Protein AF-A0AAN5VQX0-F1 (afdb_monomer_lite)

Sequence (107 aa):
ILLLNIIRIDAFSVDEENIKIKASTDAGFLESLKKVQSTYSFYFNVFIGVCIFLSLAILLIHLIKLGMVGGNPQERKIVLSNMFISLICFSMISGGAVIYYLLFFLF

Foldseek 3Di:
DVVVVVVPPPPDDPPPPPDPQPPPDPVSVLVSVLVVCVVCVVVVVVVLVVQLVVLVVQLVVLVVQLVVCVPPPVSNVVSVVVNVVSVVSNCVSVVVVVVVCCSHVVD

Organism: Clostridioides difficile (NCBI:txid1496)

pLDDT: mean 76.36, std 16.89, range [38.88, 92.38]

Radius of gyration: 20.67 Å; chains: 1; bounding box: 54×38×46 Å

Structure (mmCIF, N/CA/C/O backbone):
data_AF-A0AAN5VQX0-F1
#
_entry.id   AF-A0AAN5VQX0-F1
#
loop_
_atom_site.group_PDB
_atom_site.id
_atom_site.type_symbol
_atom_site.label_atom_id
_atom_site.label_alt_id
_atom_site.label_comp_id
_atom_site.label_asym_id
_atom_site.label_entity_id
_atom_site.label_seq_id
_atom_site.pdbx_PDB_ins_code
_atom_site.Cartn_x
_atom_site.Cartn_y
_atom_site.Cartn_z
_atom_site.occupancy
_atom_site.B_iso_or_equiv
_atom_site.auth_seq_id
_atom_site.auth_comp_id
_atom_site.auth_asym_id
_atom_site.auth_atom_id
_atom_site.pdbx_PDB_model_num
ATOM 1 N N . ILE A 1 1 ? 16.749 -23.206 9.977 1.00 54.56 1 ILE A N 1
ATOM 2 C CA . ILE A 1 1 ? 18.164 -22.850 9.690 1.00 54.56 1 ILE A CA 1
ATOM 3 C C . ILE A 1 1 ? 18.506 -23.073 8.210 1.00 54.56 1 ILE A C 1
ATOM 5 O O . ILE A 1 1 ? 19.017 -22.147 7.604 1.00 54.56 1 ILE A O 1
ATOM 9 N N . LEU A 1 2 ? 18.120 -24.192 7.573 1.00 43.28 2 LEU A N 1
ATOM 10 C CA . LEU A 1 2 ? 18.331 -24.386 6.122 1.00 43.28 2 LEU A CA 1
ATOM 11 C C . LEU A 1 2 ? 17.529 -23.428 5.210 1.00 43.28 2 LEU A C 1
ATOM 13 O O . LEU A 1 2 ? 18.087 -22.889 4.264 1.00 43.28 2 LEU A O 1
ATOM 17 N N . LEU A 1 3 ? 16.260 -23.136 5.527 1.00 39.91 3 LEU A N 1
ATOM 18 C CA . LEU A 1 3 ? 15.419 -22.206 4.744 1.00 39.91 3 LEU A CA 1
ATOM 19 C C . LEU A 1 3 ? 15.885 -20.738 4.797 1.00 39.91 3 LEU A C 1
ATOM 21 O O . LEU A 1 3 ? 15.643 -19.983 3.864 1.00 39.91 3 LEU A O 1
ATOM 25 N N . LEU A 1 4 ? 16.599 -20.344 5.857 1.00 44.28 4 LEU A N 1
ATOM 26 C CA . LEU A 1 4 ? 17.195 -19.008 5.984 1.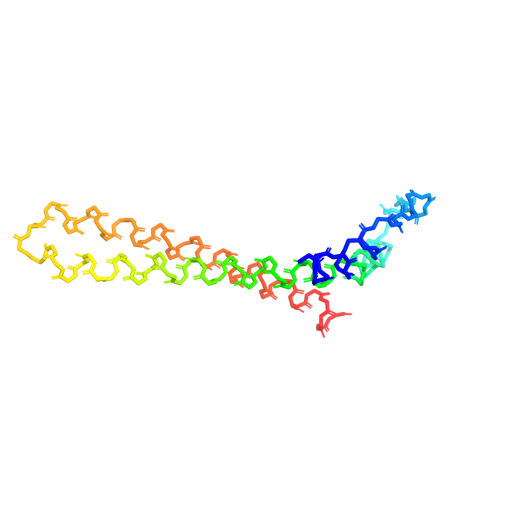00 44.28 4 LEU A CA 1
ATOM 27 C C . LEU A 1 4 ? 18.504 -18.873 5.192 1.00 44.28 4 LEU A C 1
ATOM 29 O O . LEU A 1 4 ? 18.867 -17.761 4.831 1.00 44.28 4 LEU A O 1
ATOM 33 N N . ASN A 1 5 ? 19.192 -19.980 4.892 1.00 38.88 5 ASN A N 1
ATOM 34 C CA . ASN A 1 5 ? 20.432 -19.953 4.114 1.00 38.88 5 ASN A CA 1
ATOM 35 C C . ASN A 1 5 ? 20.194 -19.906 2.601 1.00 38.88 5 ASN A C 1
ATOM 37 O O . ASN A 1 5 ? 21.032 -19.362 1.895 1.00 38.88 5 ASN A O 1
ATOM 41 N N . ILE A 1 6 ? 19.056 -20.401 2.105 1.00 46.19 6 ILE A N 1
ATOM 42 C CA . ILE A 1 6 ? 18.726 -20.331 0.670 1.00 46.19 6 ILE A CA 1
ATOM 43 C C . ILE A 1 6 ? 18.345 -18.896 0.268 1.00 46.19 6 ILE A C 1
ATOM 45 O O . ILE A 1 6 ? 18.715 -18.439 -0.801 1.00 46.19 6 ILE A O 1
ATOM 49 N N . ILE A 1 7 ? 17.701 -18.133 1.159 1.00 48.25 7 ILE A N 1
ATOM 50 C CA . ILE A 1 7 ? 17.338 -16.725 0.901 1.00 48.25 7 ILE A CA 1
ATOM 51 C C . ILE A 1 7 ? 18.556 -15.787 1.037 1.00 48.25 7 ILE A C 1
ATOM 53 O O . ILE A 1 7 ? 18.581 -14.701 0.466 1.00 48.25 7 ILE A O 1
ATOM 57 N N . ARG A 1 8 ? 19.580 -16.188 1.803 1.00 41.47 8 ARG A N 1
ATOM 58 C CA . ARG A 1 8 ? 20.705 -15.314 2.171 1.00 41.47 8 ARG A CA 1
ATOM 59 C C . ARG A 1 8 ? 21.851 -15.298 1.152 1.00 41.47 8 ARG A C 1
ATOM 61 O O . ARG A 1 8 ? 22.686 -14.406 1.241 1.00 41.47 8 ARG A O 1
ATOM 68 N N . ILE A 1 9 ? 21.910 -16.248 0.218 1.00 43.16 9 ILE A N 1
ATOM 69 C CA . ILE A 1 9 ? 23.060 -16.391 -0.695 1.00 43.16 9 ILE A CA 1
ATOM 70 C C . ILE A 1 9 ? 22.853 -15.656 -2.032 1.00 43.16 9 ILE A C 1
ATOM 72 O O . ILE A 1 9 ? 23.833 -15.198 -2.605 1.00 43.16 9 ILE A O 1
ATOM 76 N N . ASP A 1 10 ? 21.611 -15.390 -2.448 1.00 45.59 10 ASP A N 1
ATOM 77 C CA . ASP A 1 10 ? 21.335 -14.641 -3.690 1.00 45.59 10 ASP A CA 1
ATOM 78 C C . ASP A 1 10 ? 21.045 -13.142 -3.462 1.00 45.59 10 ASP A C 1
ATOM 80 O O . ASP A 1 10 ? 20.825 -12.385 -4.404 1.00 45.59 10 ASP A O 1
ATOM 84 N N . ALA A 1 11 ? 21.039 -12.681 -2.205 1.00 47.91 11 ALA A N 1
ATOM 85 C CA . ALA A 1 11 ? 20.584 -11.337 -1.835 1.00 47.91 11 ALA A CA 1
ATOM 86 C C . ALA A 1 11 ? 21.685 -10.256 -1.795 1.00 47.91 11 ALA A C 1
ATOM 88 O O . ALA A 1 11 ? 21.389 -9.114 -1.439 1.00 47.91 11 ALA A O 1
ATOM 89 N N . PHE A 1 12 ? 22.947 -10.572 -2.107 1.00 46.88 12 PHE A N 1
ATOM 90 C CA . PHE A 1 12 ? 24.032 -9.591 -1.978 1.00 46.88 12 PHE A CA 1
ATOM 91 C C . PHE A 1 12 ? 25.183 -9.795 -2.973 1.00 46.88 12 PHE A C 1
ATOM 93 O O . PHE A 1 12 ? 26.333 -10.005 -2.602 1.00 46.88 12 PHE A O 1
ATOM 100 N N . SER A 1 13 ? 24.869 -9.684 -4.259 1.00 43.00 13 SER A N 1
ATOM 101 C CA . SER A 1 13 ? 25.833 -9.256 -5.277 1.00 43.00 13 SER A CA 1
ATOM 102 C C . SER A 1 13 ? 25.146 -8.225 -6.169 1.00 43.00 13 SER A C 1
ATOM 104 O O . SER A 1 13 ? 24.809 -8.479 -7.323 1.00 43.00 13 SER A O 1
ATOM 106 N N . VAL A 1 14 ? 24.831 -7.069 -5.582 1.00 48.16 14 VAL A N 1
ATOM 107 C CA . VAL A 1 14 ? 24.461 -5.893 -6.366 1.00 48.16 14 VAL A CA 1
ATOM 108 C C . VAL A 1 14 ? 25.767 -5.364 -6.945 1.00 48.16 14 VAL A C 1
ATOM 110 O O . VAL A 1 14 ? 26.561 -4.771 -6.221 1.00 48.16 14 VAL A O 1
ATOM 113 N N . ASP A 1 15 ? 26.006 -5.626 -8.229 1.00 47.41 15 ASP A N 1
ATOM 114 C CA . ASP A 1 15 ? 27.024 -4.925 -9.013 1.00 47.41 15 ASP A CA 1
ATOM 115 C C . ASP A 1 15 ? 26.680 -3.425 -9.009 1.00 47.41 15 ASP A C 1
ATOM 117 O O . ASP A 1 15 ? 25.920 -2.926 -9.844 1.00 47.41 15 ASP A O 1
ATOM 121 N N . GLU A 1 16 ? 27.219 -2.701 -8.027 1.00 50.81 16 GLU A N 1
ATOM 122 C CA . GLU A 1 16 ? 27.047 -1.255 -7.823 1.00 50.81 16 GLU A CA 1
ATOM 123 C C . GLU A 1 16 ? 27.629 -0.409 -8.973 1.00 50.81 16 GLU A C 1
ATOM 125 O O . GLU A 1 16 ? 27.400 0.799 -9.037 1.00 50.81 16 GLU A O 1
ATOM 130 N N . GLU A 1 17 ? 28.352 -1.009 -9.922 1.00 46.31 17 GLU A N 1
ATOM 131 C CA . GLU A 1 17 ? 29.205 -0.255 -10.845 1.00 46.31 17 GLU A CA 1
ATOM 132 C C . GLU A 1 17 ? 28.539 0.191 -12.165 1.00 46.31 17 GLU A C 1
ATOM 134 O O . GLU A 1 17 ? 29.138 0.949 -12.925 1.00 46.31 17 GLU A O 1
ATOM 139 N N . ASN A 1 18 ? 27.291 -0.191 -12.472 1.00 46.09 18 ASN A N 1
ATOM 140 C CA . ASN A 1 18 ? 26.692 0.119 -13.790 1.00 46.09 18 ASN A CA 1
ATOM 141 C C . ASN A 1 18 ? 25.258 0.671 -13.771 1.00 46.09 18 ASN A C 1
ATOM 143 O O . ASN A 1 18 ? 24.401 0.280 -14.578 1.00 46.09 18 ASN A O 1
ATOM 147 N N . ILE A 1 19 ? 25.001 1.656 -12.908 1.00 51.06 19 ILE A N 1
ATOM 148 C CA . ILE A 1 19 ? 23.846 2.553 -13.067 1.00 51.06 19 ILE A CA 1
ATOM 149 C C . ILE A 1 19 ? 24.328 4.008 -13.156 1.00 51.06 19 ILE A C 1
ATOM 151 O O . ILE A 1 19 ? 24.010 4.858 -12.330 1.00 51.06 19 ILE A O 1
ATOM 155 N N . LYS A 1 20 ? 25.108 4.333 -14.198 1.00 49.06 20 LYS A N 1
ATOM 156 C CA . LYS A 1 20 ? 25.262 5.734 -14.619 1.00 49.06 20 LYS A CA 1
ATOM 157 C C . LYS A 1 20 ? 23.959 6.182 -15.277 1.00 49.06 20 LYS A C 1
ATOM 159 O O . LYS A 1 20 ? 23.746 5.966 -16.467 1.00 49.06 20 LYS A O 1
ATOM 164 N N . ILE A 1 21 ? 23.087 6.801 -14.485 1.00 53.25 21 ILE A N 1
ATOM 165 C CA . ILE A 1 21 ? 21.825 7.383 -14.946 1.00 53.25 21 ILE A CA 1
ATOM 166 C C . ILE A 1 21 ? 22.143 8.603 -15.823 1.00 53.25 21 ILE A C 1
ATOM 168 O O . ILE A 1 21 ? 22.317 9.716 -15.331 1.00 53.25 21 ILE A O 1
ATOM 172 N N . LYS A 1 22 ? 22.221 8.412 -17.143 1.00 47.06 22 LYS A N 1
ATOM 173 C CA . LYS A 1 22 ? 22.136 9.507 -18.124 1.00 47.06 22 LYS A CA 1
ATOM 174 C C . LYS A 1 22 ? 20.654 9.770 -18.430 1.00 47.06 22 LYS A C 1
ATOM 176 O O . LYS A 1 22 ? 20.177 9.538 -19.534 1.00 47.06 22 LYS A O 1
ATOM 181 N N . ALA A 1 23 ? 19.898 10.221 -17.430 1.00 51.44 23 ALA A N 1
ATOM 182 C CA . ALA A 1 23 ? 18.503 10.625 -17.616 1.00 51.44 23 ALA A CA 1
ATOM 183 C C . ALA A 1 23 ? 18.453 12.047 -18.195 1.00 51.44 23 ALA A C 1
ATOM 185 O O . ALA A 1 23 ? 18.207 13.009 -17.476 1.00 51.44 23 ALA A O 1
ATOM 186 N N . SER A 1 24 ? 18.755 12.196 -19.487 1.00 60.62 24 SER A N 1
ATOM 187 C CA . SER A 1 24 ? 18.565 13.467 -20.208 1.00 60.62 24 SER A CA 1
ATOM 188 C C . SER A 1 24 ? 17.414 13.418 -21.219 1.00 60.62 24 SER A C 1
ATOM 190 O O . SER A 1 24 ? 17.130 14.429 -21.852 1.00 60.62 24 SER A O 1
ATOM 192 N N . THR A 1 25 ? 16.767 12.260 -21.391 1.00 67.88 25 THR A N 1
ATOM 193 C CA . THR A 1 25 ? 15.624 12.045 -22.294 1.00 67.88 25 THR A CA 1
ATOM 194 C C . THR A 1 25 ? 14.611 11.078 -21.669 1.00 67.88 25 THR A C 1
ATOM 196 O O . THR A 1 25 ? 14.993 10.182 -20.911 1.00 67.88 25 THR A O 1
ATOM 199 N N . ASP A 1 26 ? 13.327 11.223 -22.015 1.00 72.19 26 ASP A N 1
ATOM 200 C CA . ASP A 1 26 ? 12.224 10.399 -21.483 1.00 72.19 26 ASP A CA 1
ATOM 201 C C . ASP A 1 26 ? 12.422 8.894 -21.748 1.00 72.19 26 ASP A C 1
ATOM 203 O O . ASP A 1 26 ? 12.103 8.051 -20.909 1.00 72.19 26 ASP A O 1
ATOM 207 N N . ALA A 1 27 ? 13.036 8.549 -22.886 1.00 74.44 27 ALA A N 1
ATOM 208 C CA . ALA A 1 27 ? 13.378 7.172 -23.237 1.00 74.44 27 ALA A CA 1
ATOM 209 C C . ALA A 1 27 ? 14.453 6.574 -22.308 1.00 74.44 27 ALA A C 1
ATOM 211 O O . ALA A 1 27 ? 14.305 5.442 -21.847 1.00 74.44 27 ALA A O 1
ATOM 212 N N . GLY A 1 28 ? 15.498 7.343 -21.973 1.00 73.19 28 GLY A N 1
ATOM 213 C CA . GLY A 1 28 ? 16.554 6.895 -21.057 1.00 73.19 28 GLY A CA 1
ATOM 214 C C . GLY A 1 28 ? 16.065 6.740 -19.612 1.00 73.19 28 GLY A C 1
ATOM 215 O O . GLY A 1 28 ? 16.542 5.874 -18.873 1.00 73.19 28 GLY A O 1
ATOM 216 N N . PHE A 1 29 ? 15.073 7.542 -19.213 1.00 78.88 29 PHE A N 1
ATOM 217 C CA . PHE A 1 29 ? 14.392 7.386 -17.928 1.00 78.88 29 PHE A CA 1
ATOM 218 C C . PHE A 1 29 ? 13.571 6.091 -17.869 1.00 78.88 29 PHE A C 1
ATOM 220 O O . PHE A 1 29 ? 13.721 5.324 -16.915 1.00 78.88 29 PHE A O 1
ATOM 227 N N . LEU A 1 30 ? 12.763 5.806 -18.898 1.00 78.94 30 LEU A N 1
ATOM 228 C CA . LEU A 1 30 ? 11.959 4.581 -18.959 1.00 78.94 30 LEU A CA 1
ATOM 229 C C . LEU A 1 30 ? 12.836 3.321 -18.974 1.00 78.94 30 LEU A C 1
ATOM 231 O O . LEU A 1 30 ? 12.536 2.355 -18.277 1.00 78.94 30 LEU A O 1
ATOM 235 N N . GLU A 1 31 ? 13.940 3.338 -19.721 1.00 80.81 31 GLU A N 1
ATOM 236 C CA . GLU A 1 31 ? 14.896 2.226 -19.769 1.00 80.81 31 GLU A CA 1
ATOM 237 C C . GLU A 1 31 ? 15.547 1.976 -18.398 1.00 80.81 31 GLU A C 1
ATOM 239 O O . GLU A 1 31 ? 15.604 0.837 -17.926 1.00 80.81 31 GLU A O 1
ATOM 244 N N . SER A 1 32 ? 15.950 3.045 -17.702 1.00 80.19 32 SER A N 1
ATOM 245 C CA . SER A 1 32 ? 16.493 2.954 -16.339 1.00 80.19 32 SER A CA 1
ATOM 246 C C . SER A 1 32 ? 15.460 2.404 -15.351 1.00 80.19 32 SER A C 1
ATOM 248 O O . SER A 1 32 ? 15.783 1.545 -14.529 1.00 80.19 32 SER A O 1
ATOM 250 N N . LEU A 1 33 ? 14.205 2.854 -15.453 1.00 80.44 33 LEU A N 1
ATOM 251 C CA . LEU A 1 33 ? 13.101 2.350 -14.637 1.00 80.44 33 LEU A CA 1
ATOM 252 C C . LEU A 1 33 ? 12.816 0.871 -14.899 1.00 80.44 33 LEU A C 1
ATOM 254 O O . LEU A 1 33 ? 12.675 0.118 -13.939 1.00 80.44 33 LEU A O 1
ATOM 258 N N . LYS A 1 34 ? 12.768 0.437 -16.165 1.00 81.50 34 LYS A N 1
ATOM 259 C CA . LYS A 1 34 ? 12.575 -0.979 -16.532 1.00 81.50 34 LYS A CA 1
ATOM 260 C C . LYS A 1 34 ? 13.716 -1.845 -15.992 1.00 81.50 34 LYS A C 1
ATOM 262 O O . LYS A 1 34 ? 13.461 -2.930 -15.471 1.00 81.50 34 LYS A O 1
ATOM 267 N N . LYS A 1 35 ? 14.959 -1.345 -16.009 1.00 83.75 35 LYS A N 1
ATOM 268 C CA . LYS A 1 35 ? 16.109 -2.039 -15.406 1.00 83.75 35 LYS A CA 1
ATOM 269 C C . LYS A 1 35 ? 15.927 -2.218 -13.895 1.00 83.75 35 LYS A C 1
ATOM 271 O O . LYS A 1 35 ? 15.970 -3.352 -13.425 1.00 83.75 35 LYS A O 1
ATOM 276 N N . VAL A 1 36 ? 15.635 -1.141 -13.159 1.00 82.38 36 VAL A N 1
ATOM 277 C CA . VAL A 1 36 ? 15.357 -1.187 -11.705 1.00 82.38 36 VAL A CA 1
ATOM 278 C C . VAL A 1 36 ? 14.181 -2.114 -11.393 1.00 82.38 36 VAL A C 1
ATOM 280 O O . VAL A 1 36 ? 14.263 -2.937 -10.482 1.00 82.38 36 VAL A O 1
ATOM 283 N N . GLN A 1 37 ? 13.101 -2.019 -12.167 1.00 82.81 37 GLN A N 1
ATOM 284 C CA . GLN A 1 37 ? 11.931 -2.874 -12.017 1.00 82.81 37 GLN A CA 1
ATOM 285 C C . GLN A 1 37 ? 12.300 -4.346 -12.206 1.00 82.81 37 GLN A C 1
ATOM 287 O O . GLN A 1 37 ? 11.913 -5.159 -11.376 1.00 82.81 37 GLN A O 1
ATOM 292 N N . SER A 1 38 ? 13.073 -4.700 -13.236 1.00 82.12 38 SER A N 1
ATOM 293 C CA . SER A 1 38 ? 13.487 -6.090 -13.462 1.00 82.12 38 SER A CA 1
ATOM 294 C C . SER A 1 38 ? 14.306 -6.639 -12.288 1.00 82.12 38 SER A C 1
ATOM 296 O O . SER A 1 38 ? 14.014 -7.734 -11.807 1.00 82.12 38 SER A O 1
ATOM 298 N N . THR A 1 39 ? 15.235 -5.838 -11.754 1.00 85.69 39 THR A N 1
ATOM 299 C CA . THR A 1 39 ? 16.113 -6.222 -10.641 1.00 85.69 39 THR A CA 1
ATOM 300 C C . THR A 1 39 ? 15.346 -6.414 -9.336 1.00 85.69 39 THR A C 1
ATOM 302 O O . THR A 1 39 ? 15.630 -7.342 -8.583 1.00 85.69 39 THR A O 1
ATOM 305 N N . TYR A 1 40 ? 14.358 -5.559 -9.057 1.00 83.50 40 TYR A N 1
ATOM 306 C CA . TYR A 1 40 ? 13.682 -5.523 -7.755 1.00 83.50 40 TYR A CA 1
ATOM 307 C C . TYR A 1 40 ? 12.201 -5.928 -7.796 1.00 83.50 40 TYR A C 1
ATOM 309 O O . TYR A 1 40 ? 11.503 -5.786 -6.792 1.00 83.50 40 TYR A O 1
ATOM 317 N N . SER A 1 41 ? 11.705 -6.446 -8.924 1.00 82.00 41 SER A N 1
ATOM 318 C CA . SER A 1 41 ? 10.285 -6.784 -9.144 1.00 82.00 41 SER A CA 1
ATOM 319 C C . SER A 1 41 ? 9.701 -7.649 -8.030 1.00 82.00 41 SER A C 1
ATOM 321 O O . SER A 1 41 ? 8.622 -7.359 -7.514 1.00 82.00 41 SER A O 1
ATOM 323 N N . PHE A 1 42 ? 10.437 -8.677 -7.606 1.00 81.81 42 PHE A N 1
ATOM 324 C CA . PHE A 1 42 ? 10.032 -9.552 -6.512 1.00 81.81 42 PHE A CA 1
ATOM 325 C C . PHE A 1 42 ? 9.834 -8.780 -5.199 1.00 81.81 42 PHE A C 1
ATOM 327 O O . PHE A 1 42 ? 8.785 -8.897 -4.569 1.00 81.81 42 PHE A O 1
ATOM 334 N N . TYR A 1 43 ? 10.800 -7.942 -4.814 1.00 83.75 43 TYR A N 1
ATOM 335 C CA . TYR A 1 43 ? 10.731 -7.155 -3.580 1.00 83.75 43 TYR A CA 1
ATOM 336 C C . TYR A 1 43 ? 9.587 -6.139 -3.610 1.00 83.75 43 TYR A C 1
ATOM 338 O O . TYR A 1 43 ? 8.867 -6.011 -2.621 1.00 83.75 43 TYR A O 1
ATOM 346 N N . PHE A 1 44 ? 9.370 -5.467 -4.746 1.00 82.94 44 PHE A N 1
ATOM 347 C CA . PHE A 1 44 ? 8.245 -4.545 -4.915 1.00 82.94 44 PHE A CA 1
ATOM 348 C C . PHE A 1 44 ? 6.895 -5.261 -4.803 1.00 82.94 44 PHE A C 1
ATOM 350 O O . PHE A 1 44 ? 6.018 -4.793 -4.078 1.00 82.94 44 PHE A O 1
ATOM 357 N N . ASN A 1 45 ? 6.741 -6.419 -5.448 1.00 83.19 45 ASN A N 1
ATOM 358 C CA . ASN A 1 45 ? 5.505 -7.201 -5.381 1.00 83.19 45 ASN A CA 1
ATOM 359 C C . ASN A 1 45 ? 5.219 -7.703 -3.961 1.00 83.19 45 ASN A C 1
ATOM 361 O O . ASN A 1 45 ? 4.086 -7.599 -3.487 1.00 83.19 45 ASN A O 1
ATOM 365 N N . VAL A 1 46 ? 6.242 -8.199 -3.256 1.00 87.38 46 VAL A N 1
ATOM 366 C CA . VAL A 1 46 ? 6.111 -8.623 -1.853 1.00 87.38 46 VAL A CA 1
ATOM 367 C C . VAL A 1 46 ? 5.746 -7.437 -0.961 1.00 87.38 46 VAL A C 1
ATOM 369 O O . VAL A 1 46 ? 4.825 -7.547 -0.153 1.00 87.38 46 VAL A O 1
ATOM 372 N N . PHE A 1 47 ? 6.413 -6.292 -1.127 1.00 86.06 47 PHE A N 1
ATOM 373 C CA . PHE A 1 47 ? 6.130 -5.081 -0.357 1.00 86.06 47 PHE A CA 1
ATOM 374 C C . PHE A 1 47 ? 4.685 -4.606 -0.550 1.00 86.06 47 PHE A C 1
ATOM 376 O O . PHE A 1 47 ? 3.961 -4.431 0.431 1.00 86.06 47 PHE A O 1
ATOM 383 N N . ILE A 1 48 ? 4.234 -4.476 -1.802 1.00 86.25 48 ILE A N 1
ATOM 384 C CA . ILE A 1 48 ? 2.854 -4.086 -2.126 1.00 86.25 48 ILE A CA 1
ATOM 385 C C . ILE A 1 48 ? 1.862 -5.090 -1.524 1.00 86.25 48 ILE A C 1
ATOM 387 O O . ILE A 1 48 ? 0.883 -4.681 -0.898 1.00 86.25 48 ILE A O 1
ATOM 391 N N . GLY A 1 49 ? 2.129 -6.394 -1.651 1.00 84.94 49 GLY A N 1
ATOM 392 C CA . GLY A 1 49 ? 1.285 -7.445 -1.079 1.00 84.94 49 GLY A CA 1
ATOM 393 C C . GLY A 1 49 ? 1.146 -7.342 0.443 1.00 84.94 49 GLY A C 1
ATOM 394 O O . GLY A 1 49 ? 0.032 -7.406 0.967 1.00 84.94 49 GLY A O 1
ATOM 395 N N . VAL A 1 50 ? 2.253 -7.114 1.157 1.00 89.50 50 VAL A N 1
ATOM 396 C CA . VAL A 1 50 ? 2.251 -6.918 2.618 1.00 89.50 50 VAL A CA 1
ATOM 397 C C . VAL A 1 50 ? 1.488 -5.651 3.003 1.00 89.50 50 VAL A C 1
ATOM 399 O O . VAL A 1 50 ? 0.672 -5.692 3.926 1.00 89.50 50 VAL A O 1
ATOM 402 N N . CYS A 1 51 ? 1.698 -4.543 2.288 1.00 88.81 51 CYS A N 1
ATOM 403 C CA . CYS A 1 51 ? 0.972 -3.297 2.526 1.00 88.81 51 CYS A CA 1
ATOM 404 C C . CYS A 1 51 ? -0.542 -3.482 2.363 1.00 88.81 51 CYS A C 1
ATOM 406 O O . CYS A 1 51 ? -1.299 -3.096 3.252 1.00 88.81 51 CYS A O 1
ATOM 408 N N . ILE A 1 52 ? -0.984 -4.128 1.278 1.00 86.62 52 ILE A N 1
ATOM 409 C CA . ILE A 1 52 ? -2.406 -4.417 1.033 1.00 86.62 52 ILE A CA 1
ATOM 410 C C . ILE A 1 52 ? -2.980 -5.291 2.152 1.00 86.62 52 ILE A C 1
ATOM 412 O O . ILE A 1 52 ? -4.042 -4.970 2.691 1.00 86.62 52 ILE A O 1
ATOM 416 N N . PHE A 1 53 ? -2.278 -6.362 2.534 1.00 89.25 53 PHE A N 1
ATOM 417 C CA . PHE A 1 53 ? -2.727 -7.269 3.591 1.00 89.25 53 PHE A CA 1
ATOM 418 C C . PHE A 1 53 ? -2.885 -6.556 4.942 1.00 89.25 53 PHE A C 1
ATOM 420 O O . PHE A 1 53 ? -3.924 -6.681 5.592 1.00 89.25 53 PHE A O 1
ATOM 427 N N . LEU A 1 54 ? -1.888 -5.764 5.348 1.00 90.25 54 LEU A N 1
ATOM 428 C CA . LEU A 1 54 ? -1.932 -5.004 6.600 1.00 90.25 54 LEU A CA 1
ATOM 429 C C . LEU A 1 54 ? -3.047 -3.957 6.591 1.00 90.25 54 LEU A C 1
ATOM 431 O O . LEU A 1 54 ? -3.795 -3.849 7.564 1.00 90.25 54 LEU A O 1
ATOM 435 N N . SER A 1 55 ? -3.196 -3.210 5.497 1.00 88.25 55 SER A N 1
ATOM 436 C CA . SER A 1 55 ? -4.265 -2.219 5.374 1.00 88.25 55 SER A CA 1
ATOM 437 C C . SER A 1 55 ? -5.653 -2.863 5.425 1.00 88.25 55 SER A C 1
ATOM 439 O O . SER A 1 55 ? -6.533 -2.334 6.104 1.00 88.25 55 SER A O 1
ATOM 441 N N . LEU A 1 56 ? -5.842 -4.029 4.794 1.00 89.00 56 LEU A N 1
ATOM 442 C CA . LEU A 1 56 ? -7.092 -4.790 4.879 1.00 89.00 56 LEU A CA 1
ATOM 443 C C . LEU A 1 56 ? -7.374 -5.250 6.320 1.00 89.00 56 LEU A C 1
ATOM 445 O O . LEU A 1 56 ? -8.488 -5.080 6.815 1.00 89.00 56 LEU A O 1
ATOM 449 N N . ALA A 1 57 ? -6.366 -5.782 7.018 1.00 91.38 57 ALA A N 1
ATOM 450 C CA . ALA A 1 57 ? -6.506 -6.229 8.404 1.00 91.38 57 ALA A CA 1
ATOM 451 C C . ALA A 1 57 ? -6.890 -5.073 9.344 1.00 91.38 57 ALA A C 1
ATOM 453 O O . ALA A 1 57 ? -7.803 -5.204 10.162 1.00 91.38 57 ALA A O 1
ATOM 454 N N . ILE A 1 58 ? -6.246 -3.911 9.189 1.00 90.25 58 ILE A N 1
ATOM 455 C CA . ILE A 1 58 ? -6.567 -2.696 9.951 1.00 90.25 58 ILE A CA 1
ATOM 456 C C . ILE A 1 58 ? -8.001 -2.241 9.670 1.00 90.25 58 ILE A C 1
ATOM 458 O O . ILE A 1 58 ? -8.718 -1.852 10.595 1.00 90.25 58 ILE A O 1
ATOM 462 N N . LEU A 1 59 ? -8.441 -2.299 8.415 1.00 89.38 59 LEU A N 1
ATOM 463 C CA . LEU A 1 59 ? -9.793 -1.905 8.036 1.00 89.38 59 LEU A CA 1
ATOM 464 C C . LEU A 1 59 ? -10.850 -2.819 8.672 1.00 89.38 59 LEU A C 1
ATOM 466 O O . LEU A 1 59 ? -11.836 -2.329 9.223 1.00 89.38 59 LEU A O 1
ATOM 470 N N . LEU A 1 60 ? -10.602 -4.133 8.692 1.00 90.75 60 LEU A N 1
ATOM 471 C CA . LEU A 1 60 ? -11.461 -5.101 9.382 1.00 90.75 60 LEU A CA 1
ATOM 472 C C . LEU A 1 60 ? -11.547 -4.826 10.888 1.00 90.75 60 LEU A C 1
ATOM 474 O O . LEU A 1 60 ? -12.640 -4.870 11.451 1.00 90.75 60 LEU A O 1
ATOM 478 N N . ILE A 1 61 ? -10.434 -4.478 11.540 1.00 92.38 61 ILE A N 1
ATOM 479 C CA . ILE A 1 61 ? -10.433 -4.118 12.968 1.00 92.38 61 ILE A CA 1
ATOM 480 C C . ILE A 1 61 ? -11.322 -2.896 13.229 1.00 92.38 61 ILE A C 1
ATOM 482 O O . ILE A 1 61 ? -12.102 -2.898 14.185 1.00 92.38 61 ILE A O 1
ATOM 486 N N . HIS A 1 62 ? -11.238 -1.860 12.388 1.00 90.81 62 HIS A N 1
ATOM 487 C CA . HIS A 1 62 ? -12.098 -0.680 12.518 1.00 90.81 62 HIS A CA 1
ATOM 488 C C . HIS A 1 62 ? -13.573 -1.015 12.285 1.00 90.81 62 HIS A C 1
ATOM 490 O O . HIS A 1 62 ? -14.429 -0.503 13.006 1.00 90.81 62 HIS A O 1
ATOM 496 N N . LEU A 1 63 ? -13.868 -1.914 11.343 1.00 89.19 63 LEU A N 1
ATOM 497 C CA . LEU A 1 63 ? -15.229 -2.356 11.043 1.00 89.19 63 LEU A CA 1
ATOM 498 C C . LEU A 1 63 ? -15.845 -3.160 12.200 1.00 89.19 63 LEU A C 1
ATOM 500 O O . LEU A 1 63 ? -16.984 -2.905 12.591 1.00 89.19 63 LEU A O 1
ATOM 504 N N 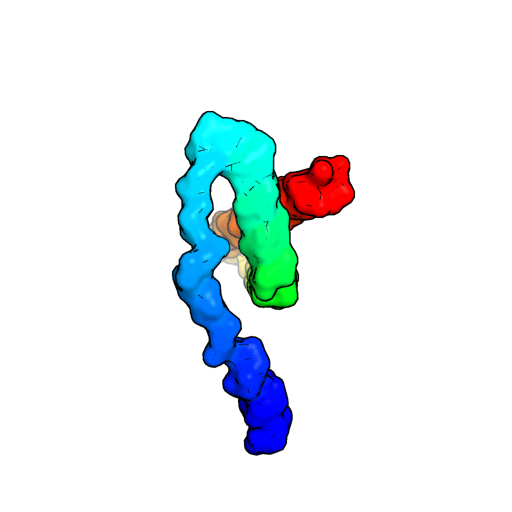. ILE A 1 64 ? -15.072 -4.062 12.815 1.00 91.94 64 ILE A N 1
ATOM 505 C CA . ILE A 1 64 ? -15.487 -4.793 14.023 1.00 91.94 64 ILE A CA 1
ATOM 506 C C . ILE A 1 64 ? -15.714 -3.813 15.180 1.00 91.94 64 ILE A C 1
ATOM 508 O O . ILE A 1 64 ? -16.772 -3.839 15.812 1.00 91.94 64 ILE A O 1
ATOM 512 N N . LYS A 1 65 ? -14.763 -2.897 15.428 1.00 88.88 65 LYS A N 1
ATOM 513 C CA . LYS A 1 65 ? -14.908 -1.863 16.466 1.00 88.88 65 LYS A CA 1
ATOM 514 C C . LYS A 1 65 ? -16.157 -1.019 16.255 1.00 88.88 65 LYS A C 1
ATOM 516 O O . LYS A 1 65 ? -16.832 -0.709 17.231 1.00 88.88 65 LYS A O 1
ATOM 521 N N . LEU A 1 66 ? -16.492 -0.684 15.009 1.00 89.69 66 LEU A N 1
ATOM 522 C CA . LEU A 1 66 ? -17.678 0.104 14.690 1.00 89.69 66 LEU A CA 1
ATOM 523 C C . LEU A 1 66 ? -18.971 -0.599 15.130 1.00 89.69 66 LEU A C 1
ATOM 525 O O . LEU A 1 66 ? -19.860 0.056 15.672 1.00 89.69 66 LEU A O 1
ATOM 529 N N . GLY A 1 67 ? -19.053 -1.922 14.953 1.00 86.50 67 GLY A N 1
ATOM 530 C CA . GLY A 1 67 ? -20.179 -2.729 15.432 1.00 86.50 67 GLY A CA 1
ATOM 531 C C . GLY A 1 67 ? -20.271 -2.795 16.961 1.00 86.50 67 GLY A C 1
ATOM 532 O O . GLY A 1 67 ? -21.368 -2.815 17.512 1.00 86.50 67 GLY A O 1
ATOM 533 N N . MET A 1 68 ? -19.130 -2.762 17.655 1.00 88.38 68 MET A N 1
ATOM 534 C CA . MET A 1 68 ? -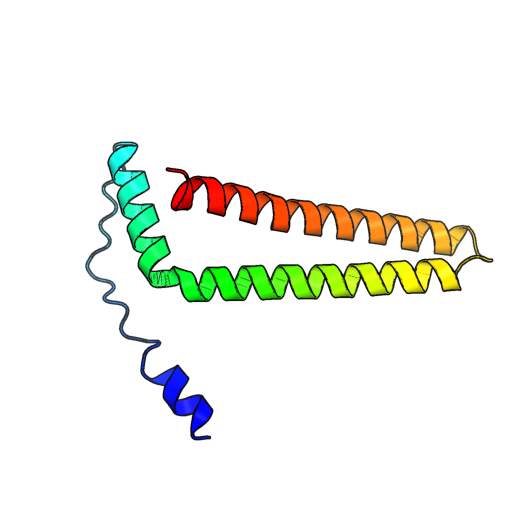19.071 -2.832 19.121 1.00 88.38 68 MET A CA 1
ATOM 535 C C . MET A 1 68 ? -19.417 -1.505 19.813 1.00 88.38 68 MET A C 1
ATOM 537 O O . MET A 1 68 ? -19.967 -1.513 20.911 1.00 88.38 68 MET A O 1
ATOM 541 N N . VAL A 1 69 ? -19.127 -0.358 19.188 1.00 89.31 69 VAL A N 1
ATOM 542 C CA . VAL A 1 69 ? -19.342 0.979 19.787 1.00 89.31 69 VAL A CA 1
ATOM 543 C C . VAL A 1 69 ? -20.714 1.589 19.474 1.00 89.31 69 V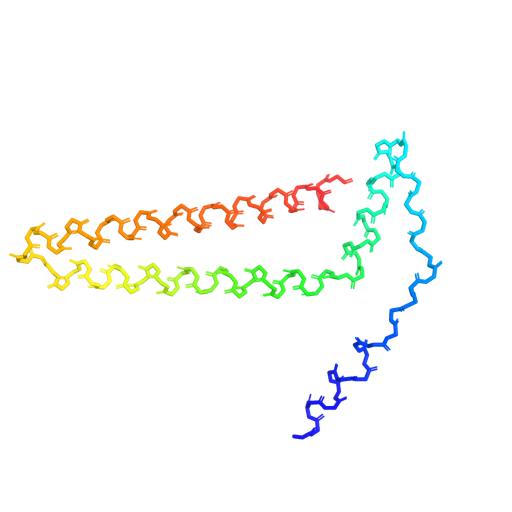AL A C 1
ATOM 545 O O . VAL A 1 69 ? -20.926 2.779 19.702 1.00 89.31 69 VAL A O 1
ATOM 548 N N . GLY A 1 70 ? -21.669 0.798 18.970 1.00 75.25 70 GLY A N 1
ATOM 549 C CA . GLY A 1 70 ? -22.972 1.281 18.490 1.00 75.25 70 GLY A CA 1
ATOM 550 C C . GLY A 1 70 ? -23.776 2.116 19.499 1.00 75.25 70 GLY A C 1
ATOM 551 O O . GLY A 1 70 ? -24.520 3.006 19.090 1.00 75.25 70 GLY A O 1
ATOM 552 N N . GLY A 1 71 ? -23.586 1.884 20.803 1.00 83.38 71 GLY A N 1
ATOM 553 C CA . GLY A 1 71 ? -24.253 2.628 21.877 1.00 83.38 71 GLY A CA 1
ATOM 554 C C . GLY A 1 71 ? -23.573 3.936 22.305 1.00 83.38 71 GLY A C 1
ATOM 555 O O . GLY A 1 71 ? -24.193 4.716 23.022 1.00 83.38 71 GLY A O 1
ATOM 556 N N . ASN A 1 72 ? -22.329 4.204 21.884 1.00 89.81 72 ASN A N 1
ATOM 557 C CA . ASN A 1 72 ? -21.592 5.411 22.273 1.00 89.81 72 ASN A CA 1
ATOM 558 C C . ASN A 1 72 ? -21.300 6.305 21.048 1.00 89.81 72 ASN A C 1
ATOM 560 O O . ASN A 1 72 ? -20.386 6.019 20.268 1.00 89.81 72 ASN A O 1
ATOM 564 N N . PRO A 1 73 ? -22.032 7.422 20.874 1.00 87.12 73 PRO A N 1
ATOM 565 C CA . PRO A 1 73 ? -21.884 8.286 19.706 1.00 87.12 73 PRO A CA 1
ATOM 566 C C . PRO A 1 73 ? -20.533 9.016 19.631 1.00 87.12 73 PRO A C 1
ATOM 568 O O . PRO A 1 73 ? -20.112 9.369 18.527 1.00 87.12 73 PRO A O 1
ATOM 571 N N . GLN A 1 74 ? -19.843 9.240 20.758 1.00 90.31 74 GLN A N 1
ATOM 572 C CA . GLN A 1 74 ? -18.513 9.863 20.756 1.00 90.31 74 GLN A CA 1
ATOM 573 C C . GLN A 1 74 ? -17.451 8.887 20.237 1.00 90.31 74 GLN A C 1
ATOM 575 O O . GLN A 1 74 ? -16.747 9.198 19.276 1.00 90.31 74 GLN A O 1
ATOM 580 N N . GLU A 1 75 ? -17.413 7.675 20.789 1.00 89.12 75 GLU A N 1
ATOM 581 C CA . GLU A 1 75 ? -16.503 6.607 20.346 1.00 89.12 75 GLU A CA 1
ATOM 582 C C . GLU A 1 75 ? -16.749 6.223 18.885 1.00 89.12 75 GLU A C 1
ATOM 584 O O . GLU A 1 75 ? -15.814 6.064 18.098 1.00 89.12 75 GLU A O 1
ATOM 589 N N . ARG A 1 76 ? -18.020 6.171 18.473 1.00 89.75 76 ARG A N 1
ATOM 590 C CA . ARG A 1 76 ? -18.392 5.905 17.082 1.00 89.75 76 ARG A CA 1
ATOM 591 C C . ARG A 1 76 ? -17.776 6.910 16.109 1.00 89.75 76 ARG A C 1
ATOM 593 O O . ARG A 1 76 ? -17.302 6.493 15.056 1.00 89.75 76 ARG A O 1
ATOM 600 N N . LYS A 1 77 ? -17.765 8.211 16.432 1.00 90.69 77 LYS A N 1
ATOM 601 C CA . LYS A 1 77 ? -17.143 9.239 15.574 1.00 90.69 77 LYS A CA 1
ATOM 602 C C . LYS A 1 77 ? -15.637 9.028 15.432 1.00 90.69 77 LYS A C 1
ATOM 604 O O . LYS A 1 77 ? -15.120 9.150 14.324 1.00 90.69 77 LYS A O 1
ATOM 609 N N . ILE A 1 78 ? -14.957 8.681 16.523 1.00 91.06 78 ILE A N 1
ATOM 610 C CA . ILE A 1 78 ? -13.512 8.412 16.520 1.00 91.06 78 ILE A CA 1
ATOM 611 C C . ILE A 1 78 ? -13.208 7.191 15.647 1.00 91.06 78 ILE A C 1
ATOM 613 O O . ILE A 1 78 ? -12.356 7.260 14.761 1.00 91.06 78 ILE A O 1
ATOM 617 N N . VAL A 1 79 ? -13.952 6.096 15.834 1.00 90.88 79 VAL A N 1
ATOM 618 C CA . VAL A 1 79 ? -13.794 4.875 15.028 1.00 90.88 79 VAL A CA 1
ATOM 619 C C . VAL A 1 79 ? -14.046 5.153 13.545 1.00 90.88 79 VAL A C 1
ATOM 621 O O . VAL A 1 79 ? -13.263 4.703 12.711 1.00 90.88 79 VAL A O 1
ATOM 624 N N . LEU A 1 80 ? -15.077 5.937 13.206 1.00 90.50 80 LEU A N 1
ATOM 625 C CA . LEU A 1 80 ? -15.356 6.323 11.818 1.00 90.50 80 LEU A CA 1
ATOM 626 C C . LEU A 1 80 ? -14.223 7.157 11.207 1.00 90.50 80 LEU A C 1
ATOM 628 O O . LEU A 1 80 ? -13.823 6.902 10.075 1.00 90.50 80 LEU A O 1
ATOM 632 N N . SER A 1 81 ? -13.699 8.136 11.950 1.00 92.25 81 SER A N 1
ATOM 633 C CA . SER A 1 81 ? -12.576 8.968 11.501 1.00 92.25 81 SER A CA 1
ATOM 634 C C . SER A 1 81 ? -11.340 8.115 11.217 1.00 92.25 81 SER A C 1
ATOM 636 O O . SER A 1 81 ? -10.731 8.234 10.155 1.00 92.25 81 SER A O 1
ATOM 638 N N . ASN A 1 82 ? -11.006 7.197 12.125 1.00 89.56 82 ASN A N 1
ATOM 639 C CA . ASN A 1 82 ? -9.870 6.294 11.947 1.00 89.56 82 ASN A CA 1
ATOM 640 C C . ASN A 1 82 ? -10.085 5.323 10.777 1.00 89.56 82 ASN A C 1
ATOM 642 O O . ASN A 1 82 ? -9.154 5.047 10.020 1.00 89.56 82 ASN A O 1
ATOM 646 N N . MET A 1 83 ? -11.323 4.868 10.567 1.00 90.50 83 MET A N 1
ATOM 647 C CA . MET A 1 83 ? -11.688 4.057 9.406 1.00 90.50 83 MET A CA 1
ATOM 648 C C . MET A 1 83 ? -11.480 4.830 8.095 1.00 90.50 83 MET A C 1
ATOM 650 O O . MET A 1 83 ? -10.882 4.295 7.164 1.00 90.50 83 MET A O 1
ATOM 654 N N . PHE A 1 84 ? -11.890 6.100 8.029 1.00 90.81 84 PHE A N 1
ATOM 655 C CA . PHE A 1 84 ? -11.652 6.954 6.861 1.00 90.81 84 PHE A CA 1
ATOM 656 C C . PHE A 1 84 ? -10.165 7.172 6.578 1.00 90.81 84 PHE A C 1
ATOM 658 O O . PHE A 1 84 ? -9.750 7.066 5.427 1.00 90.81 84 PHE A O 1
ATOM 665 N N . ILE A 1 85 ? -9.352 7.405 7.610 1.00 89.69 85 ILE A N 1
ATOM 666 C CA . ILE A 1 85 ? -7.894 7.512 7.451 1.00 89.69 85 ILE A CA 1
ATOM 667 C C . ILE A 1 85 ? -7.335 6.208 6.869 1.00 89.69 85 ILE A C 1
ATOM 669 O O . ILE A 1 85 ? -6.583 6.241 5.897 1.00 89.69 85 ILE A O 1
ATOM 673 N N . SER A 1 86 ? -7.760 5.054 7.395 1.00 88.19 86 SER A N 1
ATOM 674 C CA . SER A 1 86 ? -7.315 3.752 6.881 1.00 88.19 86 SER A CA 1
ATOM 675 C C . SER A 1 86 ? -7.730 3.512 5.423 1.00 88.19 86 SER A C 1
ATOM 677 O O . SER A 1 86 ? -6.941 2.979 4.644 1.00 88.19 86 SER A O 1
ATOM 679 N N . LEU A 1 87 ? -8.923 3.973 5.028 1.00 88.62 87 LEU A N 1
ATOM 680 C CA . LEU A 1 87 ? -9.415 3.917 3.649 1.00 88.62 87 LEU A CA 1
ATOM 681 C C . LEU A 1 87 ? -8.593 4.800 2.707 1.00 88.62 87 LEU A C 1
ATOM 683 O O . LEU A 1 87 ? -8.291 4.370 1.598 1.00 88.62 87 LEU A O 1
ATOM 687 N N . ILE A 1 88 ? -8.205 6.002 3.143 1.00 88.81 88 ILE A N 1
ATOM 688 C CA . ILE A 1 88 ? -7.338 6.899 2.364 1.00 88.81 88 ILE A CA 1
ATOM 689 C C . ILE A 1 88 ? -5.951 6.272 2.187 1.00 88.81 88 ILE A C 1
ATOM 691 O O . ILE A 1 88 ? -5.419 6.246 1.081 1.00 88.81 88 ILE A O 1
ATOM 695 N N . CYS A 1 89 ? -5.369 5.700 3.242 1.00 87.56 89 CYS A N 1
ATOM 696 C CA . CYS A 1 89 ? -4.091 4.998 3.116 1.00 87.56 89 CYS A CA 1
ATOM 697 C C . CYS A 1 89 ? -4.194 3.803 2.155 1.00 87.56 89 CYS A C 1
ATOM 699 O O . CYS A 1 89 ? -3.327 3.616 1.301 1.00 87.56 89 CYS A O 1
ATOM 701 N N . PHE A 1 90 ? -5.274 3.023 2.249 1.00 88.50 90 PHE A N 1
ATOM 702 C CA . PHE A 1 90 ? -5.523 1.904 1.343 1.00 88.50 90 PHE A CA 1
ATOM 703 C C . PHE A 1 90 ? -5.697 2.360 -0.112 1.00 88.50 90 PHE A C 1
ATOM 705 O O . PHE A 1 90 ? -5.141 1.740 -1.023 1.00 88.50 90 PHE A O 1
ATOM 712 N N 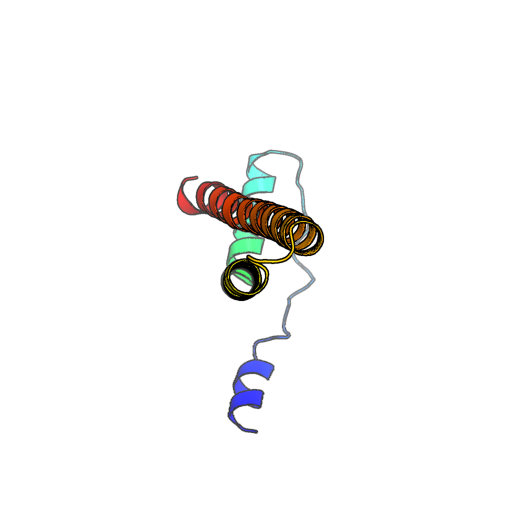. SER A 1 91 ? -6.427 3.455 -0.350 1.00 87.25 91 SER A N 1
ATOM 713 C CA . SER A 1 91 ? -6.628 4.000 -1.697 1.00 87.25 91 SER A CA 1
ATOM 714 C C . SER A 1 91 ? -5.329 4.536 -2.301 1.00 87.25 91 SER A C 1
ATOM 716 O O . SER A 1 91 ? -5.094 4.346 -3.490 1.00 87.25 91 SER A O 1
ATOM 718 N N . MET A 1 92 ? -4.438 5.121 -1.495 1.00 88.31 92 MET A N 1
ATOM 719 C CA . MET A 1 92 ? -3.111 5.547 -1.953 1.00 88.31 92 MET A CA 1
ATOM 720 C C . MET A 1 92 ? -2.226 4.362 -2.352 1.00 88.31 92 MET A C 1
ATOM 722 O O . MET A 1 92 ? -1.582 4.410 -3.398 1.00 88.31 92 MET A O 1
ATOM 726 N N . ILE A 1 93 ? -2.212 3.287 -1.556 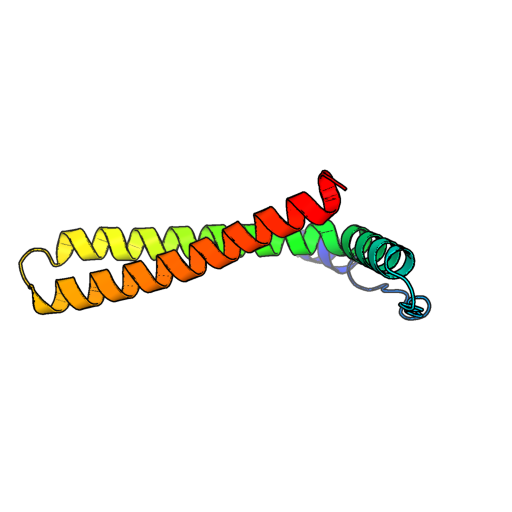1.00 88.81 93 ILE A N 1
ATOM 727 C CA . ILE A 1 93 ? -1.423 2.079 -1.855 1.00 88.81 93 ILE A CA 1
ATOM 728 C C . ILE A 1 93 ? -1.949 1.399 -3.123 1.00 88.81 93 ILE A C 1
ATOM 730 O O . ILE A 1 93 ? -1.178 1.094 -4.032 1.00 88.81 93 ILE A O 1
ATOM 734 N N . SER A 1 94 ? -3.265 1.188 -3.204 1.00 83.81 94 SER A N 1
ATOM 735 C CA . SER A 1 94 ? -3.898 0.558 -4.369 1.00 83.81 94 SER A CA 1
ATOM 736 C C . SER A 1 94 ? -3.798 1.428 -5.624 1.00 83.81 94 SER A C 1
ATOM 738 O O . SER A 1 94 ? -3.466 0.915 -6.688 1.00 83.81 94 SER A O 1
ATOM 740 N N . GLY A 1 95 ? -3.983 2.745 -5.507 1.00 86.88 95 GLY A N 1
ATOM 741 C CA . GLY A 1 95 ? -3.765 3.697 -6.597 1.00 86.88 95 GLY A CA 1
ATOM 742 C C . GLY A 1 95 ? -2.318 3.692 -7.092 1.00 86.88 95 GLY A C 1
ATOM 743 O O . GLY A 1 95 ? -2.083 3.617 -8.296 1.00 86.88 95 GLY A O 1
ATOM 744 N N . GLY A 1 96 ? -1.342 3.677 -6.180 1.00 85.31 96 GLY A N 1
ATOM 745 C CA . GLY A 1 96 ? 0.075 3.534 -6.524 1.00 85.31 96 GLY A CA 1
ATOM 746 C C . GLY A 1 96 ? 0.379 2.218 -7.245 1.00 85.31 96 GLY A C 1
ATOM 747 O O . GLY A 1 96 ? 1.092 2.220 -8.246 1.00 85.31 96 GLY A O 1
ATOM 748 N N . ALA A 1 97 ? -0.218 1.110 -6.799 1.00 83.50 97 ALA A N 1
ATOM 749 C CA . ALA A 1 97 ? -0.088 -0.188 -7.461 1.00 83.50 97 ALA A CA 1
ATOM 750 C C . ALA A 1 97 ? -0.689 -0.187 -8.879 1.00 83.50 97 ALA A C 1
ATOM 752 O O . ALA A 1 97 ? -0.098 -0.762 -9.792 1.00 83.50 97 ALA A O 1
ATOM 753 N N . VAL A 1 98 ? -1.819 0.498 -9.093 1.00 84.06 98 VAL A N 1
ATOM 754 C CA . VAL A 1 98 ? -2.416 0.675 -10.430 1.00 84.06 98 VAL A CA 1
ATOM 755 C C . VAL A 1 98 ? -1.506 1.505 -11.333 1.00 84.06 98 VAL A C 1
ATOM 757 O O . VAL A 1 98 ? -1.269 1.114 -12.472 1.00 84.06 98 VAL A O 1
ATOM 760 N N . ILE A 1 99 ? -0.953 2.617 -10.839 1.00 86.19 99 ILE A N 1
ATOM 761 C CA . ILE A 1 99 ? -0.015 3.449 -11.613 1.00 86.19 99 ILE A CA 1
ATOM 762 C C . ILE A 1 99 ? 1.237 2.645 -11.983 1.00 86.19 99 ILE A C 1
ATOM 764 O O . ILE A 1 99 ? 1.665 2.677 -13.134 1.00 86.19 99 ILE A O 1
ATOM 768 N N . TYR A 1 100 ? 1.789 1.883 -11.035 1.00 81.19 100 TYR A N 1
ATOM 769 C CA . TYR A 1 100 ? 2.906 0.969 -11.281 1.00 81.19 100 TYR A CA 1
ATOM 770 C C . TYR A 1 100 ? 2.566 -0.054 -12.374 1.00 81.19 100 TYR A C 1
ATOM 772 O O . TYR A 1 100 ? 3.331 -0.226 -13.319 1.00 81.19 100 TYR A O 1
ATOM 780 N N . TYR A 1 101 ? 1.394 -0.686 -12.296 1.00 81.44 101 TYR A N 1
ATOM 781 C CA . TYR A 1 101 ? 0.946 -1.625 -13.322 1.00 81.44 101 TYR A CA 1
ATOM 782 C C . TYR A 1 101 ? 0.847 -0.962 -14.703 1.00 81.44 101 TYR A C 1
ATOM 784 O O . TYR A 1 101 ? 1.372 -1.491 -15.679 1.00 81.44 101 TYR A O 1
ATOM 792 N N . LEU A 1 102 ? 0.240 0.224 -14.791 1.00 80.00 102 LEU A N 1
ATOM 793 C CA . LEU A 1 102 ? 0.125 0.959 -16.053 1.00 80.00 102 LEU A CA 1
ATOM 794 C C . LEU A 1 102 ? 1.500 1.301 -16.641 1.00 80.00 102 LEU A C 1
ATOM 796 O O . LEU A 1 102 ? 1.713 1.086 -17.828 1.00 80.00 102 LEU A O 1
ATOM 800 N N . LEU A 1 103 ? 2.442 1.770 -15.820 1.00 78.88 103 LEU A N 1
ATOM 801 C CA . LEU A 1 103 ? 3.779 2.176 -16.267 1.00 78.88 103 LEU A CA 1
ATOM 802 C C . LEU A 1 103 ? 4.630 1.037 -16.839 1.00 78.88 103 LEU A C 1
ATOM 804 O O . LEU A 1 103 ? 5.490 1.305 -17.672 1.00 78.88 103 LEU A O 1
ATOM 808 N N . PHE A 1 104 ? 4.431 -0.198 -16.375 1.00 71.12 104 PHE A N 1
ATOM 809 C CA . PHE A 1 104 ? 5.338 -1.307 -16.693 1.00 71.12 104 PHE A CA 1
ATOM 810 C C . PHE A 1 104 ? 4.703 -2.460 -17.472 1.00 71.12 104 PHE A C 1
ATOM 812 O O . PHE A 1 104 ? 5.429 -3.222 -18.107 1.00 71.12 104 PHE A O 1
ATOM 819 N N . PHE A 1 105 ? 3.380 -2.624 -17.407 1.00 69.75 105 PHE A N 1
ATOM 820 C CA . PHE A 1 105 ? 2.668 -3.680 -18.135 1.00 69.75 105 PHE A CA 1
ATOM 821 C C . PHE A 1 105 ? 1.880 -3.164 -19.338 1.00 69.75 105 PHE A C 1
ATOM 823 O O . PHE A 1 105 ? 1.626 -3.943 -20.255 1.00 69.75 105 PHE A O 1
ATOM 830 N N . LEU A 1 106 ? 1.477 -1.888 -19.350 1.00 66.12 106 LEU A N 1
ATOM 831 C CA . LEU A 1 106 ? 0.719 -1.310 -20.465 1.00 66.12 106 LEU A CA 1
ATOM 832 C C . LEU A 1 106 ? 1.607 -0.547 -21.469 1.00 66.12 106 LEU A C 1
ATOM 834 O O . LEU A 1 106 ? 1.241 -0.470 -22.640 1.00 66.12 106 LEU A O 1
ATOM 838 N N . PHE A 1 107 ? 2.755 -0.016 -21.029 1.00 53.50 107 PHE A N 1
ATOM 839 C CA . PHE A 1 107 ? 3.730 0.750 -21.827 1.00 53.50 107 PHE A CA 1
ATOM 840 C C . PHE A 1 107 ? 5.119 0.073 -21.862 1.00 53.50 107 PHE A C 1
ATOM 842 O O . PHE A 1 107 ? 5.850 0.204 -22.871 1.00 53.50 107 PHE A O 1
#

Secondary structure (DSSP, 8-state):
-HHHHHHHHSS----TT------SSHHHHHHHHHHHHHHHHHHHHHHHHHHHHHHHHHHHHHHHHHHHTTT-HHHHHHHHHHHHHHHHHHHHHHHHHHHHHIIIII-